Protein AF-A0A969T297-F1 (afdb_monomer_lite)

Structure (mmCIF, N/CA/C/O backbone):
data_AF-A0A969T297-F1
#
_entry.id   AF-A0A969T297-F1
#
loop_
_atom_site.group_PDB
_atom_site.id
_atom_site.type_symbol
_atom_site.label_atom_id
_atom_site.label_alt_id
_atom_site.label_comp_id
_atom_site.label_asym_id
_atom_site.label_entity_id
_atom_site.label_seq_id
_atom_site.pdbx_PDB_ins_code
_atom_site.Cartn_x
_atom_site.Cartn_y
_atom_site.Cartn_z
_atom_site.occupancy
_atom_site.B_iso_or_equiv
_atom_site.auth_seq_id
_atom_site.auth_comp_id
_atom_site.auth_asym_id
_atom_site.auth_atom_id
_atom_site.pdbx_PDB_model_num
ATOM 1 N N . MET A 1 1 ? -4.629 18.417 18.995 1.00 62.12 1 MET A N 1
ATOM 2 C CA . MET A 1 1 ? -4.625 17.421 20.086 1.00 62.12 1 MET A CA 1
ATOM 3 C C . MET A 1 1 ? -3.275 16.749 20.089 1.00 62.12 1 MET A C 1
ATOM 5 O O . MET A 1 1 ? -2.774 16.460 19.010 1.00 62.12 1 MET A O 1
ATOM 9 N N . ASP A 1 2 ? -2.684 16.554 21.263 1.00 88.38 2 ASP A N 1
ATOM 10 C CA . ASP A 1 2 ? -1.460 15.765 21.380 1.00 88.38 2 ASP A CA 1
ATOM 11 C C . ASP A 1 2 ? -1.771 14.283 21.092 1.00 88.38 2 ASP A C 1
ATOM 13 O O . ASP A 1 2 ? -2.818 13.770 21.494 1.00 88.38 2 ASP A O 1
ATOM 17 N N . SER A 1 3 ? -0.875 13.598 20.381 1.00 86.56 3 SER A N 1
ATOM 18 C CA . SER A 1 3 ? -1.051 12.193 19.985 1.00 86.56 3 SER A CA 1
ATOM 19 C C . SER A 1 3 ? -1.155 11.275 21.204 1.00 86.56 3 SER A C 1
ATOM 21 O O . SER A 1 3 ? -1.902 10.297 21.186 1.00 86.56 3 SER A O 1
ATOM 23 N N . SER A 1 4 ? -0.463 11.625 22.294 1.00 88.88 4 SER A N 1
ATOM 24 C CA . SER A 1 4 ? -0.535 10.895 23.564 1.00 88.88 4 SER A CA 1
ATOM 25 C C . SER A 1 4 ? -1.935 10.972 24.197 1.00 88.88 4 SER A C 1
ATOM 27 O O . SER A 1 4 ? -2.475 9.967 24.663 1.00 88.88 4 SER A O 1
ATOM 29 N N . GLN A 1 5 ? -2.564 12.150 24.138 1.00 93.38 5 GLN A N 1
ATOM 30 C CA . GLN A 1 5 ? -3.905 12.397 24.665 1.00 93.38 5 GLN A CA 1
ATOM 31 C C . GLN A 1 5 ? -4.969 11.681 23.832 1.00 93.38 5 GLN A C 1
ATOM 33 O O . GLN A 1 5 ? -5.891 11.092 24.392 1.00 93.38 5 GLN A O 1
ATOM 38 N N . LEU A 1 6 ? -4.819 11.684 22.504 1.00 93.56 6 LEU A N 1
ATOM 39 C CA . LEU A 1 6 ? -5.715 10.954 21.610 1.00 93.56 6 LEU A CA 1
ATOM 40 C C . LEU A 1 6 ? -5.647 9.440 21.864 1.00 93.56 6 LEU A C 1
ATOM 42 O O . LEU A 1 6 ? -6.686 8.799 21.988 1.00 93.56 6 LEU A O 1
ATOM 46 N N . MET A 1 7 ? -4.444 8.875 22.007 1.00 93.31 7 MET A N 1
ATOM 47 C CA . MET A 1 7 ? -4.266 7.450 22.312 1.00 93.31 7 MET A CA 1
ATOM 48 C C . MET A 1 7 ? -4.953 7.063 23.629 1.00 93.31 7 MET A C 1
ATOM 50 O O . MET A 1 7 ? -5.656 6.055 23.692 1.00 93.31 7 MET A O 1
ATOM 54 N N . ALA A 1 8 ? -4.794 7.881 24.673 1.00 94.81 8 ALA A N 1
ATOM 55 C CA . ALA A 1 8 ? -5.440 7.639 25.959 1.00 94.81 8 ALA A CA 1
ATOM 56 C C . ALA A 1 8 ? -6.975 7.635 25.845 1.00 94.81 8 ALA A C 1
ATOM 58 O O . ALA A 1 8 ? -7.627 6.760 26.414 1.00 94.81 8 ALA A O 1
ATOM 59 N N . GLN A 1 9 ? -7.549 8.565 25.077 1.00 94.75 9 GLN A N 1
ATOM 60 C CA . GLN A 1 9 ? -8.994 8.620 24.835 1.00 94.75 9 GLN A CA 1
ATOM 61 C C . GLN A 1 9 ? -9.497 7.402 24.053 1.00 94.75 9 GLN A C 1
ATOM 63 O O . GLN A 1 9 ? -10.499 6.804 24.437 1.00 94.75 9 GLN A O 1
ATOM 68 N N . VAL A 1 10 ? -8.781 6.987 23.004 1.00 93.44 10 VAL A N 1
ATOM 69 C CA . VAL A 1 10 ? -9.136 5.794 22.218 1.00 93.44 10 VAL A CA 1
ATOM 70 C C . VAL A 1 10 ? -9.137 4.542 23.098 1.00 93.44 10 VAL A C 1
ATOM 72 O O . VAL A 1 10 ? -10.083 3.758 23.047 1.00 93.44 10 VAL A O 1
ATOM 75 N N . LEU A 1 11 ? -8.123 4.366 23.950 1.00 94.38 11 LEU A N 1
ATOM 76 C CA . LEU A 1 11 ? -8.060 3.230 24.873 1.00 94.38 11 LEU A CA 1
ATOM 77 C C . LEU A 1 11 ? -9.213 3.238 25.884 1.00 94.38 11 LEU A C 1
ATOM 79 O O . LEU A 1 11 ? -9.800 2.186 26.136 1.00 94.38 11 LEU A O 1
ATOM 83 N N . GLN A 1 12 ? -9.558 4.405 26.436 1.00 95.94 12 GLN A N 1
ATOM 84 C CA . GLN A 1 12 ? -10.684 4.537 27.364 1.00 95.94 12 GLN A CA 1
ATOM 85 C C . GLN A 1 12 ? -12.017 4.156 26.717 1.00 95.94 12 GLN A C 1
ATOM 87 O O . GLN A 1 12 ? -12.823 3.471 27.344 1.00 95.94 12 GLN A O 1
ATOM 92 N N . GLU A 1 13 ? -12.248 4.564 25.470 1.00 94.25 13 GLU A N 1
ATOM 93 C CA . GLU A 1 13 ? -13.473 4.209 24.753 1.00 94.25 13 GLU A CA 1
ATOM 94 C C . GLU A 1 13 ? -13.531 2.712 24.443 1.00 94.25 13 GLU A C 1
ATOM 96 O O . GLU A 1 13 ? -14.553 2.083 24.704 1.00 94.25 13 GLU A O 1
ATOM 101 N N . VAL A 1 14 ? -12.426 2.096 24.003 1.00 93.75 14 VAL A N 1
ATOM 102 C CA . VAL A 1 14 ? -12.369 0.641 23.757 1.00 93.75 14 VAL A CA 1
ATOM 103 C C . VAL A 1 14 ? -12.659 -0.165 25.029 1.00 93.75 14 VAL A C 1
ATOM 105 O O . VAL A 1 14 ? -13.359 -1.174 24.968 1.00 93.75 14 VAL A O 1
ATOM 108 N N . GLN A 1 15 ? -12.180 0.289 26.191 1.00 93.31 15 GLN A N 1
ATOM 109 C CA . GLN A 1 15 ? -12.422 -0.374 27.480 1.00 93.31 15 GLN A CA 1
ATOM 110 C C . GLN A 1 15 ? -13.889 -0.345 27.931 1.00 93.31 15 GLN A C 1
ATOM 112 O O . GLN A 1 15 ? -14.288 -1.173 28.747 1.00 93.31 15 GLN A O 1
ATOM 117 N N . ARG A 1 16 ? -14.695 0.596 27.427 1.00 95.81 16 ARG A N 1
ATOM 118 C CA . ARG A 1 16 ? -16.118 0.734 27.779 1.00 95.81 16 ARG A CA 1
ATOM 119 C C . ARG A 1 16 ? -17.038 -0.134 26.921 1.00 95.81 16 ARG A C 1
ATOM 121 O O . ARG A 1 16 ? -18.242 -0.174 27.172 1.00 95.81 16 ARG A O 1
ATOM 128 N N . ILE A 1 17 ? -16.501 -0.808 25.907 1.00 94.31 17 ILE A N 1
ATOM 129 C CA . ILE A 1 17 ? -17.295 -1.584 24.957 1.00 94.31 17 ILE A CA 1
ATOM 130 C C . ILE A 1 17 ? -17.743 -2.910 25.598 1.00 94.31 17 ILE A C 1
ATOM 132 O O . ILE A 1 17 ? -16.921 -3.601 26.204 1.00 94.31 17 ILE A O 1
ATOM 136 N N . PRO A 1 18 ? -19.022 -3.308 25.444 1.00 95.38 18 PRO A N 1
ATOM 137 C CA . PRO A 1 18 ? -19.505 -4.607 25.907 1.00 95.38 18 PRO A CA 1
ATOM 138 C C . PRO A 1 18 ? -18.717 -5.778 25.308 1.00 95.38 18 PRO A C 1
ATOM 140 O O . PRO A 1 18 ? -18.316 -5.742 24.140 1.00 95.38 18 PRO A O 1
ATOM 143 N N . VAL A 1 19 ? -18.535 -6.843 26.092 1.00 93.00 19 VAL A N 1
ATOM 144 C CA . VAL A 1 19 ? -17.694 -8.000 25.732 1.00 93.00 19 VAL A CA 1
ATOM 145 C C . VAL A 1 19 ? -18.133 -8.637 24.412 1.00 93.00 19 VAL A C 1
ATOM 147 O O . VAL A 1 19 ? -17.300 -9.039 23.603 1.00 93.00 19 VAL A O 1
ATOM 150 N N . GLU A 1 20 ? -19.435 -8.650 24.143 1.00 96.12 20 GLU A N 1
ATOM 151 C CA . GLU A 1 20 ? -20.049 -9.238 22.950 1.00 96.12 20 GLU A CA 1
ATOM 152 C C . GLU A 1 20 ? -19.637 -8.509 21.662 1.00 96.12 20 GLU A C 1
ATOM 154 O O . GLU A 1 20 ? -19.667 -9.088 20.577 1.00 96.12 20 GLU A O 1
ATOM 159 N N . ARG A 1 21 ? -19.234 -7.237 21.776 1.00 94.44 21 ARG A N 1
ATOM 160 C CA . ARG A 1 21 ? -18.807 -6.381 20.662 1.00 94.44 21 ARG A CA 1
ATOM 161 C C . ARG A 1 21 ? -17.290 -6.333 20.492 1.00 94.44 21 ARG A C 1
ATOM 163 O O . ARG A 1 21 ? -16.817 -5.911 19.438 1.00 94.44 21 ARG A O 1
ATOM 170 N N . LEU A 1 22 ? -16.512 -6.812 21.466 1.00 93.19 22 LEU A N 1
ATOM 171 C CA . LEU A 1 22 ? -15.048 -6.850 21.370 1.00 93.19 22 LEU A CA 1
ATOM 172 C C . LEU A 1 22 ? -14.517 -7.592 20.129 1.00 93.19 22 LEU A C 1
ATOM 174 O O . LEU A 1 22 ? -13.537 -7.111 19.557 1.00 93.19 22 LEU A O 1
ATOM 178 N N . PRO A 1 23 ? -15.138 -8.684 19.630 1.00 94.75 23 PRO A N 1
ATOM 179 C CA . PRO A 1 23 ? -14.699 -9.312 18.383 1.00 94.75 23 PRO A CA 1
ATOM 180 C C . PRO A 1 23 ? -14.794 -8.379 17.166 1.00 94.75 23 PRO A C 1
ATOM 182 O O . PRO A 1 23 ? -13.931 -8.412 16.289 1.00 94.75 23 PRO A O 1
ATOM 185 N N . GLU A 1 24 ? -15.823 -7.528 17.101 1.00 94.38 24 GLU A N 1
ATOM 186 C CA . GLU A 1 24 ? -15.996 -6.545 16.023 1.00 94.38 24 GLU A CA 1
ATOM 187 C C . GLU A 1 24 ? -14.925 -5.454 16.101 1.00 94.38 24 GLU A C 1
ATOM 189 O O . GLU A 1 24 ? -14.287 -5.140 15.096 1.00 94.38 24 GLU A O 1
ATOM 194 N N . VAL A 1 25 ? -14.672 -4.946 17.309 1.00 94.06 25 VAL A N 1
ATOM 195 C CA . VAL A 1 25 ? -13.646 -3.930 17.576 1.00 94.06 25 VAL A CA 1
ATOM 196 C C . VAL A 1 25 ? -12.251 -4.458 17.261 1.00 94.06 25 VAL A C 1
ATOM 198 O O . VAL A 1 25 ? -11.464 -3.774 16.610 1.00 94.06 25 VAL A O 1
ATOM 201 N N . TYR A 1 26 ? -11.953 -5.696 17.660 1.00 93.38 26 TYR A N 1
ATOM 202 C CA . TYR A 1 26 ? -10.682 -6.338 17.352 1.00 93.38 26 TYR A CA 1
ATOM 203 C C . TYR A 1 26 ? -10.464 -6.443 15.843 1.00 93.38 26 TYR A C 1
ATOM 205 O O . TYR A 1 26 ? -9.407 -6.045 15.360 1.00 93.38 26 TYR A O 1
ATOM 213 N N . ARG A 1 27 ? -11.464 -6.916 15.083 1.00 94.19 27 ARG A N 1
ATOM 214 C CA . ARG A 1 27 ? -11.365 -6.992 13.616 1.00 94.19 27 ARG A CA 1
ATOM 215 C C . ARG A 1 27 ? -11.100 -5.626 12.992 1.00 94.19 27 ARG A C 1
ATOM 217 O O . ARG A 1 27 ? -10.276 -5.540 12.090 1.00 94.19 27 ARG A O 1
ATOM 224 N N . LEU A 1 28 ? -11.759 -4.576 13.483 1.00 93.06 28 LEU A N 1
ATOM 225 C CA . LEU A 1 28 ? -11.569 -3.213 12.992 1.00 93.06 28 LEU A CA 1
ATOM 226 C C . LEU A 1 28 ? -10.141 -2.706 13.253 1.00 93.06 28 LEU A C 1
ATOM 228 O O . LEU A 1 28 ? -9.461 -2.283 12.321 1.00 93.06 28 LEU A O 1
ATOM 232 N N . ILE A 1 29 ? -9.661 -2.793 14.498 1.00 91.56 29 ILE A N 1
ATOM 233 C CA . ILE A 1 29 ? -8.301 -2.362 14.873 1.00 91.56 29 ILE A CA 1
ATOM 234 C C . ILE A 1 29 ? -7.248 -3.186 14.118 1.00 91.56 29 ILE A C 1
ATOM 236 O O . ILE A 1 29 ? -6.259 -2.645 13.624 1.00 91.56 29 ILE A O 1
ATOM 240 N N . HIS A 1 30 ? -7.469 -4.495 13.996 1.00 89.19 30 HIS A N 1
ATOM 241 C CA . HIS A 1 30 ? -6.581 -5.391 13.266 1.00 89.19 30 HIS A CA 1
ATOM 242 C C . HIS A 1 30 ? -6.530 -5.059 11.769 1.00 89.19 30 HIS A C 1
ATOM 244 O O . HIS A 1 30 ? -5.447 -5.060 11.187 1.00 89.19 30 HIS A O 1
ATOM 250 N N . ALA A 1 31 ? -7.668 -4.713 11.159 1.00 88.06 31 ALA A N 1
ATOM 251 C CA . ALA A 1 31 ? -7.724 -4.281 9.767 1.00 88.06 31 ALA A CA 1
ATOM 252 C C . ALA A 1 31 ? -6.924 -2.994 9.538 1.00 88.06 31 ALA A C 1
ATOM 254 O O . ALA A 1 31 ? -6.166 -2.943 8.577 1.00 88.06 31 ALA A O 1
ATOM 255 N N . PHE A 1 32 ? -7.016 -2.002 10.433 1.00 86.00 32 PHE A N 1
ATOM 256 C CA . PHE A 1 32 ? -6.188 -0.794 10.336 1.00 86.00 32 PHE A CA 1
ATOM 257 C C . PHE A 1 32 ? -4.692 -1.121 10.358 1.00 86.00 32 PHE A C 1
ATOM 259 O O . PHE A 1 32 ? -3.952 -0.629 9.513 1.00 86.00 32 PHE A O 1
ATOM 266 N N . ARG A 1 33 ? -4.248 -2.012 11.256 1.00 83.31 33 ARG A N 1
ATOM 267 C CA . ARG A 1 33 ? -2.847 -2.458 11.298 1.00 83.31 33 ARG A CA 1
ATOM 268 C C . ARG A 1 33 ? -2.418 -3.147 9.997 1.00 83.31 33 ARG A C 1
ATOM 270 O O . ARG A 1 33 ? -1.358 -2.833 9.465 1.00 83.31 33 ARG A O 1
ATOM 277 N N . LEU A 1 34 ? -3.215 -4.095 9.504 1.00 78.56 34 LEU A N 1
ATO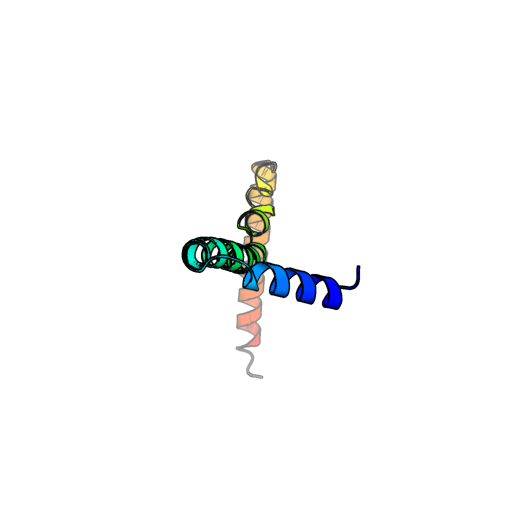M 278 C CA . LEU A 1 34 ? -2.881 -4.867 8.304 1.00 78.56 34 LEU A CA 1
ATOM 279 C C . LEU A 1 34 ? -2.899 -3.992 7.042 1.00 78.56 34 LEU A C 1
ATOM 281 O O . LEU A 1 34 ? -2.059 -4.155 6.162 1.00 78.56 34 LEU A O 1
ATOM 285 N N . GLN A 1 35 ? -3.827 -3.035 6.964 1.00 69.50 35 GLN A N 1
ATOM 286 C CA . GLN A 1 35 ? -3.894 -2.079 5.860 1.00 69.50 35 GLN A CA 1
ATOM 287 C C . GLN A 1 35 ? -2.642 -1.204 5.807 1.00 69.50 35 GLN A C 1
ATOM 289 O O . GLN A 1 35 ? -2.081 -1.032 4.728 1.00 69.50 35 GLN A O 1
ATOM 294 N N . THR A 1 36 ? -2.124 -0.762 6.957 1.00 60.81 36 THR A N 1
ATOM 295 C CA . THR A 1 36 ? -0.834 -0.062 7.018 1.00 60.81 36 THR A CA 1
ATOM 296 C C . THR A 1 36 ? 0.324 -0.931 6.516 1.00 60.81 36 THR A C 1
ATOM 298 O O . THR A 1 36 ? 1.211 -0.419 5.842 1.00 60.81 36 THR A O 1
ATOM 301 N N . GLU A 1 37 ? 0.316 -2.246 6.764 1.00 58.59 37 GLU A N 1
ATOM 302 C CA . GLU A 1 37 ? 1.317 -3.160 6.187 1.00 58.59 37 GLU A CA 1
ATOM 303 C C . GLU A 1 37 ? 1.183 -3.239 4.649 1.00 58.59 37 GLU A C 1
ATOM 305 O O . GLU A 1 37 ? 2.190 -3.177 3.945 1.00 58.59 37 GLU A O 1
ATOM 310 N N . THR A 1 38 ? -0.035 -3.266 4.094 1.00 55.00 38 THR A N 1
ATOM 311 C CA . THR A 1 38 ? -0.257 -3.274 2.630 1.00 55.00 38 THR A CA 1
ATOM 312 C C . THR A 1 38 ? -0.013 -1.928 1.935 1.00 55.00 38 THR A C 1
ATOM 314 O O . THR A 1 38 ? 0.360 -1.901 0.763 1.00 55.00 38 THR A O 1
ATOM 317 N N . GLU A 1 39 ? -0.177 -0.806 2.638 1.00 55.75 39 GLU A N 1
ATOM 318 C CA . GLU A 1 39 ? 0.103 0.538 2.115 1.00 55.75 39 GLU A CA 1
ATOM 319 C C . GLU A 1 39 ? 1.599 0.766 1.866 1.00 55.75 39 GLU A C 1
ATOM 321 O O . GLU A 1 39 ? 1.959 1.567 1.002 1.00 55.75 39 GLU A O 1
ATOM 326 N N . THR A 1 40 ? 2.481 0.025 2.552 1.00 55.88 40 THR A N 1
ATOM 327 C CA . THR A 1 40 ? 3.934 0.146 2.338 1.00 55.88 40 THR A CA 1
ATOM 328 C C . THR A 1 40 ? 4.374 -0.289 0.936 1.00 55.88 40 THR A C 1
ATOM 330 O O . THR A 1 40 ? 5.367 0.229 0.427 1.00 55.88 40 THR A O 1
ATOM 333 N N . HIS A 1 41 ? 3.601 -1.144 0.255 1.00 57.75 41 HIS A N 1
ATOM 334 C CA . HIS A 1 41 ? 3.864 -1.577 -1.119 1.00 57.75 41 HIS A CA 1
ATOM 335 C C . HIS A 1 41 ? 2.559 -1.787 -1.896 1.00 57.75 41 HIS A C 1
ATOM 337 O O . HIS A 1 41 ? 2.172 -2.914 -2.208 1.00 57.75 41 HIS A O 1
ATOM 343 N N . SER A 1 42 ? 1.866 -0.693 -2.235 1.00 59.41 42 SER A N 1
ATOM 344 C CA . SER A 1 42 ? 0.713 -0.799 -3.135 1.00 59.41 42 SER A CA 1
ATOM 345 C C . SER A 1 42 ? 1.154 -1.344 -4.510 1.00 59.41 42 SER A C 1
ATOM 347 O O . SER A 1 42 ? 2.137 -0.860 -5.073 1.00 59.41 42 SER A O 1
ATOM 349 N N . PRO A 1 43 ? 0.427 -2.300 -5.117 1.00 62.03 43 PRO A N 1
ATOM 350 C CA . PRO A 1 43 ? 0.702 -2.760 -6.482 1.00 62.03 43 PRO A CA 1
ATOM 351 C C . PRO A 1 43 ? 0.757 -1.605 -7.494 1.00 62.03 43 PRO A C 1
ATOM 353 O O . PRO A 1 43 ? 1.509 -1.656 -8.462 1.00 62.03 43 PRO A O 1
ATOM 356 N N . ASN A 1 44 ? 0.018 -0.525 -7.226 1.00 64.88 44 ASN A N 1
ATOM 357 C CA . ASN A 1 44 ? 0.013 0.689 -8.034 1.00 64.88 44 ASN A CA 1
ATOM 358 C C . ASN A 1 44 ? 1.373 1.406 -8.058 1.00 64.88 44 ASN A C 1
ATOM 360 O O . ASN A 1 44 ? 1.749 1.912 -9.112 1.00 64.88 44 ASN A O 1
ATOM 364 N N . SER A 1 45 ? 2.135 1.428 -6.955 1.00 67.06 45 SER A N 1
ATOM 365 C CA . SER A 1 45 ? 3.490 2.008 -6.968 1.00 67.06 45 SER A CA 1
ATOM 366 C C . SER A 1 45 ? 4.477 1.132 -7.742 1.00 67.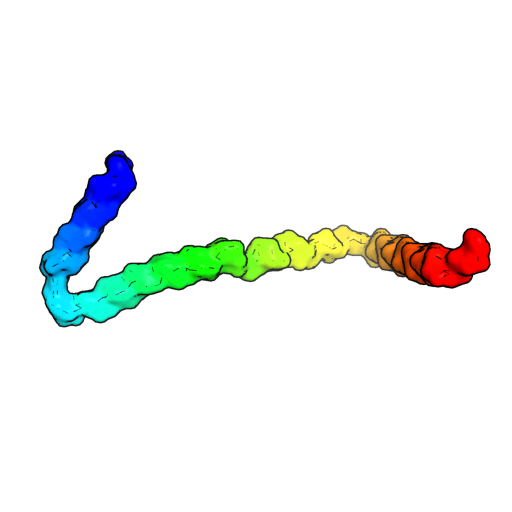06 45 SER A C 1
ATOM 368 O O . SER A 1 45 ? 5.359 1.648 -8.422 1.00 67.06 45 SER A O 1
ATOM 370 N N . ILE A 1 46 ? 4.292 -0.192 -7.711 1.00 70.56 46 ILE A N 1
ATOM 371 C CA . ILE A 1 46 ? 5.087 -1.152 -8.493 1.00 70.56 46 ILE A CA 1
ATOM 372 C C . ILE A 1 46 ? 4.772 -1.027 -9.994 1.00 70.56 46 ILE A C 1
ATOM 374 O O . ILE A 1 46 ? 5.666 -1.132 -10.832 1.00 70.56 46 ILE A O 1
ATOM 378 N N . MET A 1 47 ? 3.515 -0.757 -10.348 1.00 76.62 47 MET A N 1
ATOM 379 C CA . MET A 1 47 ? 3.047 -0.661 -11.734 1.00 76.62 47 MET A CA 1
ATOM 380 C C . MET A 1 47 ? 3.136 0.746 -12.340 1.00 76.62 47 MET A C 1
ATOM 382 O O . MET A 1 47 ? 2.768 0.916 -13.498 1.00 76.62 47 MET A O 1
ATOM 386 N N . GLN A 1 48 ? 3.657 1.749 -11.626 1.00 78.00 48 GLN A N 1
ATOM 387 C CA . GLN A 1 48 ? 3.708 3.136 -12.120 1.00 78.00 48 GLN A CA 1
ATOM 388 C C . GLN A 1 48 ? 4.526 3.314 -13.415 1.00 78.00 48 GLN A C 1
ATOM 390 O O . GLN A 1 48 ? 4.323 4.277 -14.149 1.00 78.00 48 GLN A O 1
ATOM 395 N N . PHE A 1 49 ? 5.434 2.376 -13.702 1.00 78.88 49 PHE A N 1
ATOM 396 C CA . PHE A 1 49 ? 6.231 2.345 -14.931 1.00 78.88 49 PHE A CA 1
ATOM 397 C C . PHE A 1 49 ? 5.758 1.286 -15.944 1.00 78.88 49 PHE A C 1
ATOM 399 O O . PHE A 1 49 ? 6.352 1.124 -17.013 1.00 78.88 49 PHE A O 1
ATOM 406 N N . ALA A 1 50 ? 4.699 0.533 -15.629 1.00 79.94 50 ALA A N 1
ATOM 407 C CA . ALA A 1 50 ? 4.147 -0.456 -16.543 1.00 79.94 50 ALA A CA 1
ATOM 408 C C . ALA A 1 50 ? 3.551 0.262 -17.763 1.00 79.94 50 ALA A C 1
ATOM 410 O O . ALA A 1 50 ? 2.676 1.114 -17.635 1.00 79.94 50 ALA A O 1
ATOM 411 N N . GLY A 1 51 ? 4.048 -0.064 -18.956 1.00 79.56 51 GLY A N 1
ATOM 412 C CA . GLY A 1 51 ? 3.599 0.578 -20.190 1.00 79.56 51 GLY A CA 1
ATOM 413 C C . GLY A 1 51 ? 4.196 1.962 -20.450 1.00 79.56 51 GLY A C 1
ATOM 414 O O . GLY A 1 51 ? 3.774 2.605 -21.400 1.00 79.56 51 GLY A O 1
ATOM 415 N N . SER A 1 52 ? 5.214 2.421 -19.708 1.00 83.38 52 SER A N 1
ATOM 416 C CA . SER A 1 52 ? 5.897 3.695 -20.012 1.00 83.38 52 SER A CA 1
ATOM 417 C C . SER A 1 52 ? 6.508 3.762 -21.421 1.00 83.38 52 SER A C 1
ATOM 419 O O . SER A 1 52 ? 6.856 4.843 -21.887 1.00 83.38 52 SER A O 1
ATOM 421 N N . TRP A 1 53 ? 6.634 2.624 -22.107 1.00 84.12 53 TRP A N 1
ATOM 422 C CA . TRP A 1 53 ? 7.157 2.523 -23.471 1.00 84.12 53 TRP A CA 1
ATOM 423 C C . TRP A 1 53 ? 6.069 2.315 -24.534 1.00 84.12 53 TRP A C 1
ATOM 425 O O . TRP A 1 53 ? 6.400 2.218 -25.708 1.00 84.12 53 TRP A O 1
ATOM 435 N N . SER A 1 54 ? 4.782 2.276 -24.162 1.00 83.38 54 SER A N 1
ATOM 436 C CA . SER A 1 54 ? 3.675 2.041 -25.108 1.00 83.38 54 SER A CA 1
ATOM 437 C C . SER A 1 54 ? 3.474 3.166 -26.128 1.00 83.38 54 SER A C 1
ATOM 439 O O . SER A 1 54 ? 2.854 2.945 -27.161 1.00 83.38 54 SER A O 1
ATOM 441 N N . ASN A 1 55 ? 3.992 4.363 -25.837 1.00 87.31 55 ASN A N 1
ATOM 442 C CA . ASN A 1 55 ? 3.922 5.536 -26.710 1.00 87.31 55 ASN A CA 1
ATOM 443 C C . ASN A 1 55 ? 5.165 5.707 -27.600 1.00 87.31 55 ASN A C 1
ATOM 445 O O . ASN A 1 55 ? 5.261 6.703 -28.317 1.00 87.31 55 ASN A O 1
ATOM 449 N N . LEU A 1 56 ? 6.143 4.799 -27.523 1.00 89.25 56 LEU A N 1
ATOM 450 C CA . LEU A 1 56 ? 7.283 4.817 -28.437 1.00 89.25 56 LEU A CA 1
ATOM 451 C C . LEU A 1 56 ? 6.837 4.293 -29.804 1.00 89.25 56 LEU A C 1
ATOM 453 O O . LEU A 1 56 ? 6.030 3.3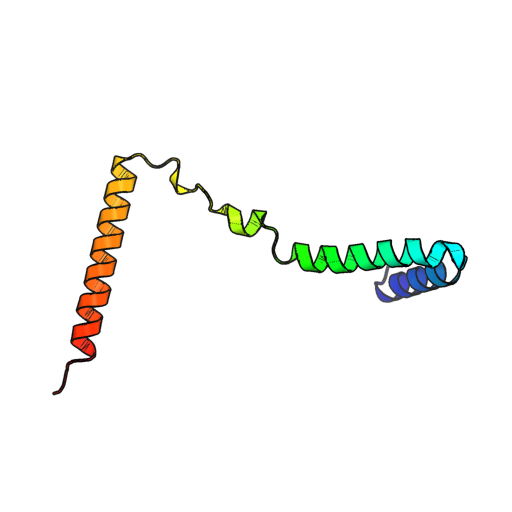70 -29.881 1.00 89.25 56 LEU A O 1
ATOM 457 N N . SER A 1 57 ? 7.368 4.872 -30.881 1.00 93.06 57 SER A N 1
ATOM 458 C CA . SER A 1 57 ? 7.220 4.262 -32.201 1.00 93.06 57 SER A CA 1
ATOM 459 C C . SER A 1 57 ? 8.024 2.964 -32.261 1.00 93.06 57 SER A C 1
ATOM 461 O O . SER A 1 57 ? 9.032 2.817 -31.564 1.00 93.06 57 SER A O 1
ATOM 463 N N . ASP A 1 58 ? 7.610 2.044 -33.132 1.00 91.38 58 ASP A N 1
ATOM 464 C CA . ASP A 1 58 ? 8.313 0.772 -33.326 1.00 91.38 58 ASP A CA 1
ATOM 465 C C . ASP A 1 58 ? 9.786 0.983 -33.712 1.00 91.38 58 ASP A C 1
ATOM 467 O O . ASP A 1 58 ? 10.658 0.252 -33.252 1.00 91.38 58 ASP A O 1
ATOM 471 N N . GLU A 1 59 ? 10.074 2.027 -34.498 1.00 94.31 59 GLU A N 1
ATOM 472 C CA . GLU A 1 59 ? 11.432 2.425 -34.888 1.00 94.31 59 GLU A CA 1
ATOM 473 C C . GLU A 1 59 ? 12.268 2.853 -33.673 1.00 94.31 59 GLU A C 1
ATOM 475 O O . GLU A 1 59 ? 13.331 2.294 -33.419 1.00 94.31 59 GLU A O 1
ATOM 480 N N . THR A 1 60 ? 11.755 3.774 -32.848 1.00 92.69 60 THR A N 1
ATOM 481 C CA . THR A 1 60 ? 12.461 4.232 -31.639 1.00 92.69 60 THR A CA 1
ATOM 482 C C . THR A 1 60 ? 12.624 3.111 -30.612 1.00 92.69 60 THR A C 1
ATOM 484 O O . THR A 1 60 ? 13.632 3.048 -29.907 1.00 92.69 60 THR A O 1
ATOM 487 N N . TYR A 1 61 ? 11.646 2.209 -30.519 1.00 90.62 61 TYR A N 1
ATOM 488 C CA . TYR A 1 61 ? 11.750 1.029 -29.672 1.00 90.62 61 TYR A CA 1
ATOM 489 C C . TYR A 1 61 ? 12.842 0.071 -30.173 1.00 90.62 61 TYR A C 1
ATOM 491 O O . TYR A 1 61 ? 13.665 -0.378 -29.377 1.00 90.62 61 TYR A O 1
ATOM 499 N N . ALA A 1 62 ? 12.900 -0.208 -31.478 1.00 93.25 62 ALA A N 1
ATOM 500 C CA . ALA A 1 62 ? 13.917 -1.076 -32.073 1.00 93.25 62 ALA A CA 1
ATOM 501 C C . ALA A 1 62 ? 15.342 -0.526 -31.885 1.00 93.25 62 ALA A C 1
ATOM 503 O O . ALA A 1 62 ? 16.253 -1.280 -31.522 1.00 93.25 62 ALA A O 1
ATOM 504 N N . ASP A 1 63 ? 15.522 0.786 -32.045 1.00 95.44 63 ASP A N 1
ATOM 505 C CA . ASP A 1 63 ? 16.797 1.462 -31.787 1.00 95.44 63 ASP A CA 1
ATOM 506 C C . ASP A 1 63 ? 17.216 1.334 -30.316 1.00 95.44 63 ASP A C 1
ATOM 508 O O . ASP A 1 63 ? 18.357 0.971 -30.015 1.00 95.44 63 ASP A O 1
ATOM 512 N N . LEU A 1 64 ? 16.280 1.556 -29.384 1.00 91.44 64 LEU A N 1
ATOM 513 C CA . LEU A 1 64 ? 16.519 1.400 -27.947 1.00 91.44 64 LEU A CA 1
ATOM 514 C C . LEU A 1 64 ? 16.956 -0.029 -27.593 1.00 91.44 64 LEU A C 1
ATOM 516 O O . LEU A 1 64 ? 17.893 -0.213 -26.813 1.00 91.44 64 LEU A O 1
ATOM 520 N N . ILE A 1 65 ? 16.289 -1.043 -28.151 1.00 94.12 65 ILE A N 1
ATOM 521 C CA . ILE A 1 65 ? 16.642 -2.448 -27.917 1.00 94.12 65 ILE A CA 1
ATOM 522 C C . ILE A 1 65 ? 18.044 -2.747 -28.454 1.00 94.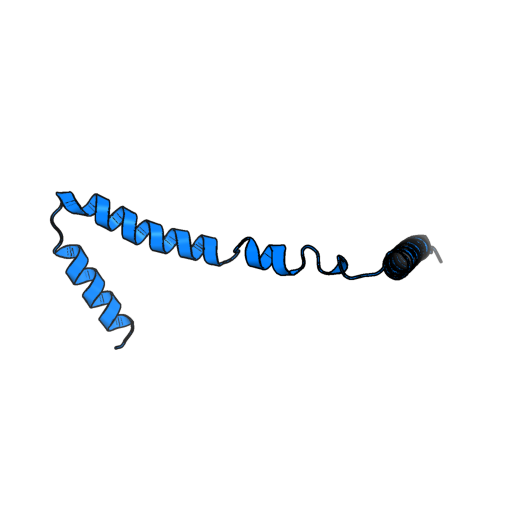12 65 ILE A C 1
ATOM 524 O O . ILE A 1 65 ? 18.854 -3.337 -27.736 1.00 94.12 65 ILE A O 1
ATOM 528 N N . THR A 1 66 ? 18.364 -2.277 -29.659 1.00 95.44 66 THR A N 1
ATOM 529 C CA . THR A 1 66 ? 19.683 -2.469 -30.283 1.00 95.44 66 THR A CA 1
ATOM 530 C C . THR A 1 66 ? 20.807 -1.846 -29.448 1.00 95.44 66 THR A C 1
ATOM 532 O O . THR A 1 66 ? 21.854 -2.467 -29.232 1.00 95.44 66 THR A O 1
ATOM 535 N N . ASP A 1 67 ? 20.589 -0.642 -28.914 1.00 95.12 67 ASP A N 1
ATOM 536 C CA . ASP A 1 67 ? 21.540 0.023 -28.020 1.00 95.12 67 ASP A CA 1
ATOM 537 C C . ASP A 1 67 ? 21.725 -0.743 -26.695 1.00 95.12 67 ASP A C 1
ATOM 539 O O . ASP A 1 67 ? 22.855 -0.987 -26.261 1.00 95.12 67 ASP A O 1
ATOM 543 N N . ILE A 1 68 ? 20.631 -1.198 -26.068 1.00 93.81 68 ILE A N 1
ATOM 544 C CA . ILE A 1 68 ? 20.690 -2.010 -24.841 1.00 93.81 68 ILE A CA 1
ATOM 545 C C . ILE A 1 68 ? 21.480 -3.301 -25.078 1.00 93.81 68 ILE A C 1
ATOM 547 O O . ILE A 1 68 ? 22.323 -3.670 -24.252 1.00 93.81 68 ILE A O 1
ATOM 551 N N . GLU A 1 69 ? 21.226 -3.996 -26.186 1.00 93.69 69 GLU A N 1
ATOM 552 C CA . GLU A 1 69 ? 21.930 -5.229 -26.531 1.00 93.69 69 GLU A CA 1
ATOM 553 C C . GLU A 1 69 ? 23.422 -4.990 -26.751 1.00 93.69 69 GLU A C 1
ATOM 555 O O . GLU A 1 69 ? 24.242 -5.729 -26.197 1.00 93.69 69 GLU A O 1
ATOM 560 N N . THR A 1 70 ? 23.774 -3.929 -27.477 1.00 93.69 70 THR A N 1
ATOM 561 C CA . THR A 1 70 ? 25.165 -3.541 -27.740 1.00 93.69 70 THR A CA 1
ATOM 562 C C . THR A 1 70 ? 25.902 -3.241 -26.437 1.00 93.69 70 THR A C 1
ATOM 564 O O . THR A 1 70 ? 26.951 -3.832 -26.167 1.00 93.69 70 THR A O 1
ATOM 567 N N . ARG A 1 71 ? 25.321 -2.407 -25.565 1.00 91.62 71 ARG A N 1
ATOM 568 C CA . ARG A 1 71 ? 25.908 -2.082 -24.255 1.00 91.62 71 ARG A CA 1
ATOM 569 C C . ARG A 1 71 ? 26.049 -3.310 -23.368 1.00 91.62 71 ARG A C 1
ATOM 571 O O . ARG A 1 71 ? 27.052 -3.457 -22.670 1.00 91.62 71 ARG A O 1
ATOM 578 N N . ARG A 1 72 ? 25.071 -4.221 -23.397 1.00 89.19 72 ARG A N 1
ATOM 579 C CA . ARG A 1 72 ? 25.140 -5.477 -22.642 1.00 89.19 72 ARG A CA 1
ATOM 580 C C . ARG A 1 72 ? 26.296 -6.340 -23.141 1.00 89.19 72 ARG A C 1
ATOM 582 O O . ARG A 1 72 ? 27.087 -6.816 -22.331 1.00 89.19 72 ARG A O 1
ATOM 589 N N . GLN A 1 73 ? 26.410 -6.533 -24.452 1.00 88.62 73 GLN A N 1
ATOM 590 C CA . GLN A 1 73 ? 27.504 -7.302 -25.044 1.00 88.62 73 GLN A C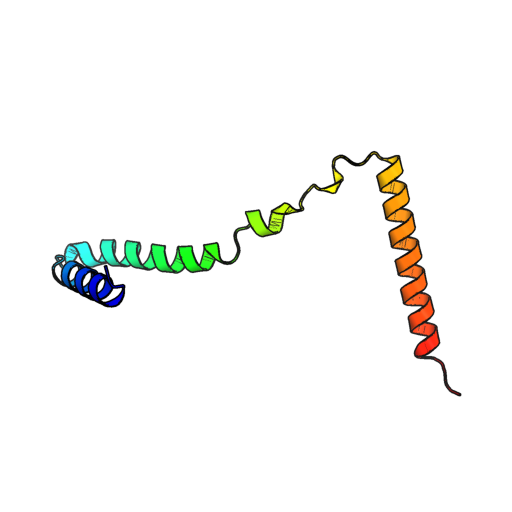A 1
ATOM 591 C C . GLN A 1 73 ? 28.866 -6.701 -24.680 1.00 88.62 73 GLN A C 1
ATOM 593 O O . GLN A 1 73 ? 29.727 -7.433 -24.197 1.00 88.62 73 GLN A O 1
ATOM 598 N N . GLN A 1 74 ? 29.021 -5.381 -24.810 1.00 85.31 74 GLN A N 1
ATOM 599 C CA . GLN A 1 74 ? 30.248 -4.660 -24.463 1.00 85.31 74 GLN A CA 1
ATOM 600 C C . GLN A 1 74 ? 30.621 -4.832 -22.987 1.00 85.31 74 GLN A C 1
ATOM 602 O O . GLN A 1 74 ? 31.722 -5.296 -22.686 1.00 85.31 74 GLN A O 1
ATOM 607 N N . ALA A 1 75 ? 29.684 -4.591 -22.065 1.00 83.50 75 ALA A N 1
ATOM 608 C CA . ALA A 1 75 ? 29.925 -4.733 -20.631 1.00 83.50 75 ALA A CA 1
ATOM 609 C C . ALA A 1 75 ? 30.372 -6.154 -20.239 1.00 83.50 75 ALA A C 1
ATOM 611 O O . ALA A 1 75 ? 31.218 -6.322 -19.361 1.00 83.50 75 ALA A O 1
ATOM 612 N N . PHE A 1 76 ? 29.834 -7.196 -20.884 1.00 76.19 76 PHE A N 1
ATOM 613 C CA . PHE A 1 76 ? 30.224 -8.583 -20.601 1.00 76.19 76 PHE A CA 1
ATOM 614 C C . P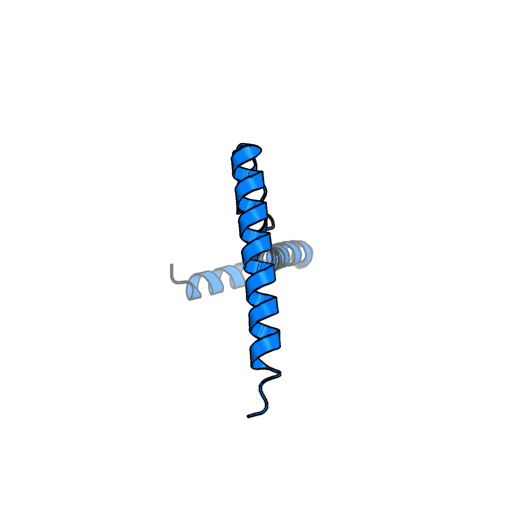HE A 1 76 ? 31.455 -9.057 -21.383 1.00 76.19 76 PHE A C 1
ATOM 616 O O . PHE A 1 76 ? 32.129 -9.982 -20.924 1.00 76.19 76 PHE A O 1
ATOM 623 N N . SER A 1 77 ? 31.799 -8.429 -22.510 1.00 71.12 77 SER A N 1
ATOM 624 C CA . SER A 1 77 ? 33.096 -8.636 -23.163 1.00 71.12 77 SER A CA 1
ATOM 625 C C . SER A 1 77 ? 34.241 -7.971 -22.395 1.00 71.12 77 SER A C 1
ATOM 627 O O . SER A 1 77 ? 35.298 -8.578 -22.235 1.00 71.12 77 SER A O 1
ATOM 629 N N . GLU A 1 78 ? 34.018 -6.776 -21.840 1.00 61.25 78 GLU A N 1
ATOM 630 C CA . GLU A 1 78 ? 35.002 -6.048 -21.031 1.00 61.25 78 GLU A CA 1
ATOM 631 C C . GLU A 1 78 ? 35.266 -6.744 -19.691 1.00 61.25 78 GLU A C 1
ATOM 633 O O . GLU A 1 78 ? 36.416 -6.872 -19.274 1.00 61.25 78 GLU A O 1
ATOM 638 N N . ARG A 1 79 ? 34.224 -7.278 -19.036 1.00 60.34 79 ARG A N 1
ATOM 639 C CA . ARG A 1 79 ? 34.379 -8.006 -17.764 1.00 60.34 79 ARG A CA 1
ATOM 640 C C . ARG A 1 79 ? 35.233 -9.271 -17.896 1.00 60.34 79 ARG A C 1
ATOM 642 O O . ARG A 1 79 ? 36.117 -9.478 -17.071 1.00 60.34 79 ARG A O 1
ATOM 649 N N . ARG A 1 80 ? 35.064 -10.072 -18.961 1.00 56.19 80 ARG A N 1
ATOM 650 C CA . ARG A 1 80 ? 35.936 -11.246 -19.198 1.00 56.19 80 ARG A CA 1
ATOM 651 C C . ARG A 1 80 ? 37.402 -10.859 -19.415 1.00 56.19 80 ARG A C 1
ATOM 653 O O . ARG A 1 80 ? 38.294 -11.611 -19.030 1.00 56.19 80 ARG A O 1
ATOM 660 N N . MET A 1 81 ? 37.662 -9.695 -20.013 1.00 53.00 81 MET A N 1
ATOM 661 C CA . MET A 1 81 ? 39.024 -9.210 -20.268 1.00 53.00 81 MET A CA 1
ATOM 662 C C . MET A 1 81 ? 39.751 -8.779 -18.984 1.00 53.00 81 MET A C 1
ATOM 664 O O . MET A 1 81 ? 40.977 -8.837 -18.944 1.00 53.00 81 MET A O 1
ATOM 668 N N . HIS A 1 82 ? 39.025 -8.375 -17.935 1.00 53.22 82 HIS A N 1
ATOM 669 C CA . HIS A 1 82 ? 39.633 -7.948 -16.669 1.00 53.22 82 HIS A CA 1
ATOM 670 C C . HIS A 1 82 ? 39.850 -9.096 -15.667 1.00 53.22 82 HIS A C 1
ATOM 672 O O . HIS A 1 82 ? 40.742 -9.003 -14.833 1.00 53.22 82 HIS A O 1
ATOM 678 N N . GLU A 1 83 ? 39.095 -10.195 -15.770 1.00 56.16 83 GLU A N 1
ATOM 679 C CA . GLU A 1 83 ? 39.286 -11.394 -14.929 1.00 56.16 83 GLU A CA 1
ATOM 680 C C . GLU A 1 83 ? 40.356 -12.356 -15.480 1.00 56.16 83 GLU A C 1
ATOM 682 O O . GLU A 1 83 ? 40.903 -13.163 -14.734 1.00 56.16 83 GLU A O 1
ATOM 687 N N . THR A 1 84 ? 40.696 -12.255 -16.772 1.00 53.91 84 THR A N 1
ATOM 688 C CA . THR A 1 84 ? 41.696 -13.123 -17.433 1.00 53.91 84 THR A CA 1
ATOM 689 C C . THR A 1 84 ? 43.053 -12.435 -17.641 1.00 53.91 84 THR A C 1
ATOM 691 O O . THR A 1 84 ? 43.907 -12.946 -18.364 1.00 53.91 84 THR A O 1
ATOM 694 N N . ARG A 1 85 ? 43.286 -11.272 -17.022 1.00 51.03 85 ARG A N 1
ATOM 695 C CA . ARG A 1 85 ? 44.590 -10.600 -17.060 1.00 51.03 85 ARG A CA 1
ATOM 696 C C . ARG A 1 85 ? 45.484 -11.144 -15.944 1.00 51.03 85 ARG A C 1
ATOM 698 O O . ARG A 1 85 ? 45.517 -10.614 -14.840 1.00 51.03 85 ARG A O 1
ATOM 705 N N . PHE A 1 86 ? 46.186 -12.230 -16.249 1.00 54.00 86 PHE A N 1
ATOM 706 C CA . PHE A 1 86 ? 47.472 -12.514 -15.624 1.00 54.00 86 PHE A CA 1
ATOM 707 C C . PHE A 1 86 ? 48.537 -11.765 -16.426 1.00 54.00 86 PHE A C 1
ATOM 709 O O . PHE A 1 86 ? 48.827 -12.160 -17.550 1.00 54.00 86 PHE A O 1
ATOM 716 N N . ASP A 1 87 ? 49.002 -10.646 -15.873 1.00 50.25 87 ASP A N 1
ATOM 717 C CA . ASP A 1 87 ? 50.371 -10.111 -15.965 1.00 50.25 87 ASP A CA 1
ATOM 718 C C . ASP A 1 87 ? 50.525 -8.967 -14.950 1.00 50.25 87 ASP A C 1
ATOM 720 O O . ASP A 1 87 ? 49.691 -8.028 -14.982 1.00 50.25 87 ASP A O 1
#

Foldseek 3Di:
DDPVVVVVVVVVVLVPDDPVCVVVVCVVVVCVVVVVVCVVDPVCVVCVCPCVCVPPDPVRVVVVVVVVVVVVVVVVVVVVVVVPDDD

Secondary structure (DSSP, 8-state):
--HHHHHHHHHHHHHTS-GGGHHHHHHHHHHHHHHHHHHTT-HHHHTTTTTTTTTS-HHHHHHHHHHHHHHHHHHHHHHHHHHS---

Radius of gyration: 28.28 Å; chains: 1; bounding box: 70×30×63 Å

pLDDT: mean 81.66, std 14.97, range [50.25, 96.12]

Sequence (87 aa):
MDSSQLMAQVLQEVQRIPVERLPEVYRLIHAFRLQTETETHSPNSIMQFAGSWSNLSDETYADLITDIETRRQQAFSERRMHETRFD